Protein AF-A0A1B6NVC2-F1 (afdb_monomer_lite)

Foldseek 3Di:
DCPPDDDDPQNQLQVQLVVQLVVQVCCCPVVVDPGDSNVSSVCSNCVVVVVVVPPPDDDPCQCVVDPVSVVVVVVVVVVD

Structure (mmCIF, N/CA/C/O backbone):
data_AF-A0A1B6NVC2-F1
#
_entry.id   AF-A0A1B6NVC2-F1
#
loop_
_atom_site.group_PDB
_atom_site.id
_atom_site.type_symbol
_atom_site.label_atom_id
_atom_site.label_alt_id
_atom_site.label_comp_id
_atom_site.label_asym_id
_atom_site.label_entity_id
_atom_site.label_seq_id
_atom_site.pdbx_PDB_ins_code
_atom_site.Cartn_x
_atom_site.Cartn_y
_atom_site.Cartn_z
_atom_site.occupancy
_atom_site.B_iso_or_equiv
_atom_site.auth_seq_id
_atom_site.auth_comp_id
_atom_site.auth_asym_id
_atom_site.auth_atom_id
_atom_site.pdbx_PDB_model_num
ATOM 1 N N . MET A 1 1 ? 14.489 9.918 4.889 1.00 44.19 1 MET A N 1
ATOM 2 C CA . MET A 1 1 ? 14.272 9.706 3.445 1.00 44.19 1 MET A CA 1
ATOM 3 C C . MET A 1 1 ? 15.618 9.436 2.806 1.00 44.19 1 MET A C 1
ATOM 5 O O . MET A 1 1 ? 16.412 10.353 2.631 1.00 44.19 1 MET A O 1
ATOM 9 N N . ALA A 1 2 ? 15.930 8.160 2.605 1.00 48.12 2 ALA A N 1
ATOM 10 C CA . ALA A 1 2 ? 17.186 7.720 2.017 1.00 48.12 2 ALA A CA 1
ATOM 11 C C . ALA A 1 2 ? 17.056 7.760 0.488 1.00 48.12 2 ALA A C 1
ATOM 13 O O . ALA A 1 2 ? 16.848 6.740 -0.147 1.00 48.12 2 ALA A O 1
ATOM 14 N N . GLN A 1 3 ? 17.166 8.952 -0.101 1.00 52.50 3 GLN A N 1
ATOM 15 C CA . GLN A 1 3 ? 17.024 9.175 -1.551 1.00 52.50 3 GLN A CA 1
ATOM 16 C C . GLN A 1 3 ? 18.099 8.449 -2.406 1.00 52.50 3 GLN A C 1
ATOM 18 O O . GLN A 1 3 ? 18.055 8.521 -3.628 1.00 52.50 3 GLN A O 1
ATOM 23 N N . PHE A 1 4 ? 19.090 7.791 -1.789 1.00 52.47 4 PHE A N 1
ATOM 24 C CA . PHE A 1 4 ? 20.274 7.228 -2.460 1.00 52.47 4 PHE A CA 1
ATOM 25 C C . PHE A 1 4 ? 20.534 5.743 -2.144 1.00 52.47 4 PHE A C 1
ATOM 27 O O . PHE A 1 4 ? 21.646 5.261 -2.350 1.00 52.47 4 PHE A O 1
ATOM 34 N N . GLN A 1 5 ? 19.554 5.021 -1.598 1.00 62.03 5 GLN A N 1
ATOM 35 C CA . GLN A 1 5 ? 19.635 3.563 -1.456 1.00 62.03 5 GLN A CA 1
ATOM 36 C C . GLN A 1 5 ? 18.933 2.909 -2.648 1.00 62.03 5 GLN A C 1
ATOM 38 O O . GLN A 1 5 ? 17.927 3.429 -3.123 1.00 62.03 5 GLN A O 1
ATOM 43 N N . GLU A 1 6 ? 19.466 1.785 -3.123 1.00 65.50 6 GLU A N 1
ATOM 44 C CA . GLU A 1 6 ? 18.760 0.937 -4.084 1.00 65.50 6 GLU A CA 1
ATOM 45 C C . GLU A 1 6 ? 17.468 0.447 -3.413 1.00 65.50 6 GLU A C 1
ATOM 47 O O . GLU A 1 6 ? 17.506 -0.185 -2.354 1.00 65.50 6 GLU A O 1
ATOM 52 N N . GLU A 1 7 ? 16.320 0.838 -3.962 1.00 73.00 7 GLU A N 1
ATOM 53 C CA . GLU A 1 7 ? 15.022 0.473 -3.409 1.00 73.00 7 GLU A CA 1
ATOM 54 C C . GLU A 1 7 ? 14.751 -1.000 -3.700 1.00 73.00 7 GLU A C 1
ATOM 56 O O . GLU A 1 7 ? 14.695 -1.436 -4.849 1.00 73.00 7 GLU A O 1
ATOM 61 N N . MET A 1 8 ? 14.593 -1.791 -2.643 1.00 84.25 8 MET A N 1
ATOM 62 C CA . MET A 1 8 ? 14.137 -3.164 -2.794 1.00 84.25 8 MET A CA 1
ATOM 63 C C . MET A 1 8 ? 12.628 -3.171 -3.023 1.00 84.25 8 MET A C 1
ATOM 65 O O . MET A 1 8 ? 11.890 -2.570 -2.242 1.00 84.25 8 MET A O 1
ATOM 69 N N . LEU A 1 9 ? 12.169 -3.952 -4.006 1.00 83.62 9 LEU A N 1
ATOM 70 C CA . LEU A 1 9 ? 10.746 -4.150 -4.312 1.00 83.62 9 LEU A CA 1
ATOM 71 C C . LEU A 1 9 ? 9.917 -4.483 -3.057 1.00 83.62 9 LEU A C 1
ATOM 73 O O . LEU A 1 9 ? 8.839 -3.945 -2.842 1.00 83.62 9 LEU A O 1
ATOM 77 N N . SER A 1 10 ? 10.450 -5.324 -2.166 1.00 86.94 10 SER A N 1
ATOM 78 C CA . SER A 1 10 ? 9.786 -5.668 -0.903 1.00 86.94 10 SER A CA 1
ATOM 79 C C . SER A 1 10 ? 9.585 -4.475 0.034 1.00 86.94 10 SER A C 1
ATOM 81 O O . SER A 1 10 ? 8.588 -4.429 0.751 1.00 86.94 10 SER A O 1
ATOM 83 N N . THR A 1 11 ? 10.535 -3.536 0.059 1.00 89.94 11 THR A N 1
ATOM 84 C CA . THR A 1 11 ? 10.471 -2.338 0.906 1.00 89.94 11 THR A CA 1
ATOM 85 C C . THR A 1 11 ? 9.427 -1.375 0.367 1.00 89.94 11 THR A C 1
ATOM 87 O O . THR A 1 11 ? 8.569 -0.945 1.131 1.00 89.94 11 THR A O 1
ATOM 90 N N . HIS A 1 12 ? 9.430 -1.126 -0.944 1.00 90.19 12 HIS A N 1
ATOM 91 C CA . HIS A 1 12 ? 8.400 -0.324 -1.604 1.00 90.19 12 HIS A CA 1
ATOM 92 C C . HIS A 1 12 ? 6.996 -0.895 -1.375 1.00 90.19 12 HIS A C 1
ATOM 94 O O . HIS A 1 12 ? 6.106 -0.189 -0.906 1.00 90.19 12 HIS A O 1
ATOM 100 N N . ILE A 1 13 ? 6.803 -2.200 -1.609 1.00 91.81 13 ILE A N 1
ATOM 101 C CA . ILE A 1 13 ? 5.511 -2.870 -1.390 1.00 91.81 13 ILE A CA 1
ATOM 102 C C . ILE A 1 13 ? 5.066 -2.738 0.074 1.00 91.81 13 ILE A C 1
ATOM 104 O O . ILE A 1 13 ? 3.888 -2.486 0.346 1.00 91.81 13 ILE A O 1
ATOM 108 N N . TYR A 1 14 ? 5.991 -2.883 1.028 1.00 93.88 14 TYR A N 1
ATOM 109 C CA . TYR A 1 14 ? 5.697 -2.694 2.447 1.00 93.88 14 TYR A CA 1
ATOM 110 C C . TYR A 1 14 ? 5.274 -1.251 2.759 1.00 93.88 14 TYR A C 1
ATOM 112 O O . TYR A 1 14 ? 4.242 -1.043 3.401 1.00 93.88 14 TYR A O 1
ATOM 120 N N . GLU A 1 15 ? 6.029 -0.255 2.293 1.00 95.06 15 GLU A N 1
ATOM 121 C CA . GLU A 1 15 ? 5.728 1.162 2.519 1.00 95.06 15 GLU A CA 1
ATOM 122 C C . GLU A 1 15 ? 4.392 1.562 1.876 1.00 95.06 15 GLU A C 1
ATOM 124 O O . GLU A 1 15 ? 3.557 2.190 2.533 1.00 95.06 15 GLU A O 1
ATOM 129 N N . ALA A 1 16 ? 4.134 1.115 0.644 1.00 95.44 16 ALA A N 1
ATOM 130 C CA . ALA A 1 16 ? 2.868 1.315 -0.053 1.00 95.44 16 ALA A CA 1
ATOM 131 C C . ALA A 1 16 ? 1.693 0.680 0.708 1.00 95.44 16 ALA A C 1
ATOM 133 O O . ALA A 1 16 ? 0.672 1.335 0.920 1.00 95.44 16 ALA A O 1
ATOM 134 N N . SER A 1 17 ? 1.843 -0.562 1.187 1.00 97.56 17 SER A N 1
ATOM 135 C CA . SER A 1 17 ? 0.835 -1.243 2.012 1.00 97.56 17 SER A CA 1
ATOM 136 C C . SER A 1 17 ? 0.555 -0.503 3.317 1.00 97.56 17 SER A C 1
ATOM 138 O O . SER A 1 17 ? -0.602 -0.386 3.727 1.00 97.56 17 SER A O 1
ATOM 140 N N . PHE A 1 18 ? 1.598 -0.005 3.980 1.00 97.81 18 PHE A N 1
ATOM 141 C CA . PHE A 1 18 ? 1.473 0.730 5.233 1.00 97.81 18 PHE A CA 1
ATOM 142 C C . PHE A 1 18 ? 0.718 2.051 5.035 1.00 97.81 18 PHE A C 1
ATOM 144 O O . PHE A 1 18 ? -0.234 2.340 5.762 1.00 97.81 18 PHE A O 1
ATOM 151 N N . VAL A 1 19 ? 1.079 2.822 4.004 1.00 98.25 19 VAL A N 1
ATOM 152 C CA . VAL A 1 19 ? 0.378 4.063 3.639 1.00 98.25 19 VAL A CA 1
ATOM 153 C C . VAL A 1 19 ? -1.075 3.783 3.259 1.00 98.25 19 VAL A C 1
ATOM 155 O O . VAL A 1 19 ? -1.973 4.480 3.730 1.00 98.25 19 VAL A O 1
ATOM 158 N N . ALA A 1 20 ? -1.329 2.746 2.461 1.00 98.25 20 ALA A N 1
ATOM 159 C CA . ALA A 1 20 ? -2.670 2.374 2.025 1.00 98.25 20 ALA A CA 1
ATOM 160 C C . ALA A 1 20 ? -3.581 2.010 3.212 1.00 98.25 20 ALA A C 1
ATOM 162 O O . ALA A 1 20 ? -4.721 2.472 3.273 1.00 98.25 20 ALA A O 1
ATOM 163 N N . HIS A 1 21 ? -3.066 1.260 4.193 1.00 98.56 21 HIS A N 1
ATOM 164 C CA . HIS A 1 21 ? -3.795 0.962 5.427 1.00 98.56 21 HIS A CA 1
ATOM 165 C C . HIS A 1 21 ? -4.150 2.238 6.203 1.00 98.56 21 HIS A C 1
ATOM 167 O O . HIS A 1 21 ? -5.305 2.426 6.579 1.00 98.56 21 HIS A O 1
ATOM 173 N N . MET A 1 22 ? -3.184 3.144 6.404 1.00 98.50 22 MET A N 1
ATOM 174 C CA . MET A 1 22 ? -3.420 4.401 7.127 1.00 98.50 22 MET A CA 1
ATOM 175 C C . MET A 1 22 ? -4.459 5.283 6.429 1.00 98.50 22 MET A C 1
ATOM 177 O O . MET A 1 22 ? -5.326 5.848 7.091 1.00 98.50 22 MET A O 1
ATOM 181 N N . LEU A 1 23 ? -4.411 5.375 5.098 1.00 98.44 23 LEU A N 1
ATOM 182 C CA . LEU A 1 23 ? -5.418 6.104 4.325 1.00 98.44 23 LEU A CA 1
ATOM 183 C C . LEU A 1 23 ? -6.802 5.454 4.438 1.00 98.44 23 LEU A C 1
ATOM 185 O O . LEU A 1 23 ? -7.790 6.167 4.591 1.00 98.44 23 LEU A O 1
ATOM 189 N N . GLY A 1 24 ? -6.874 4.119 4.421 1.00 98.31 24 GLY A N 1
ATOM 190 C CA . GLY A 1 24 ? -8.114 3.381 4.668 1.00 98.31 24 GLY A CA 1
ATOM 191 C C . GLY A 1 24 ? -8.689 3.654 6.059 1.00 98.31 24 GLY A C 1
ATOM 192 O O . GLY A 1 24 ? -9.884 3.910 6.184 1.00 98.31 24 GLY A O 1
ATOM 193 N N . ALA A 1 25 ? -7.843 3.662 7.093 1.00 98.44 25 ALA A N 1
ATOM 194 C CA . ALA A 1 25 ? -8.250 3.973 8.463 1.00 98.44 25 ALA A CA 1
ATOM 195 C C . ALA A 1 25 ? -8.761 5.416 8.587 1.00 98.44 25 ALA A C 1
ATOM 197 O O . ALA A 1 25 ? -9.812 5.643 9.172 1.00 98.44 25 ALA A O 1
ATOM 198 N N . ILE A 1 26 ? -8.086 6.387 7.961 1.00 98.62 26 ILE A N 1
ATOM 199 C CA . ILE A 1 26 ? -8.551 7.782 7.914 1.00 98.62 26 ILE A CA 1
ATOM 200 C C . ILE A 1 26 ? -9.910 7.885 7.206 1.00 98.62 26 ILE A C 1
ATOM 202 O O . ILE A 1 26 ? -10.793 8.593 7.686 1.00 98.62 26 ILE A O 1
ATOM 206 N N . ALA A 1 27 ? -10.098 7.188 6.083 1.00 98.38 27 ALA A N 1
ATOM 207 C CA . ALA A 1 27 ? -11.371 7.186 5.365 1.00 98.38 27 ALA A CA 1
ATOM 208 C C . ALA A 1 27 ? -12.518 6.648 6.239 1.00 98.38 27 ALA A C 1
ATOM 210 O O . ALA A 1 27 ? -13.572 7.277 6.321 1.00 98.38 27 ALA A O 1
ATOM 211 N N . CYS A 1 28 ? -12.282 5.544 6.950 1.00 97.94 28 CYS A N 1
ATOM 212 C CA . CYS A 1 28 ? -13.240 4.964 7.888 1.00 97.94 28 CYS A CA 1
ATOM 213 C C . CYS A 1 28 ? -13.510 5.897 9.086 1.00 97.94 28 CYS A C 1
ATOM 215 O O . CYS A 1 28 ? -14.648 6.299 9.314 1.00 97.94 28 CYS A O 1
ATOM 217 N N . ASP A 1 29 ? -12.473 6.307 9.818 1.00 98.12 29 ASP A N 1
ATOM 218 C CA . ASP A 1 29 ? -12.621 6.956 11.128 1.00 98.12 29 ASP A CA 1
ATOM 219 C C . ASP A 1 29 ? -12.936 8.457 11.046 1.00 98.12 29 ASP A C 1
ATOM 221 O O . ASP A 1 29 ? -13.627 9.002 11.907 1.00 98.12 29 ASP A O 1
ATOM 225 N N . VAL A 1 30 ? -12.412 9.153 10.031 1.00 98.38 30 VAL A 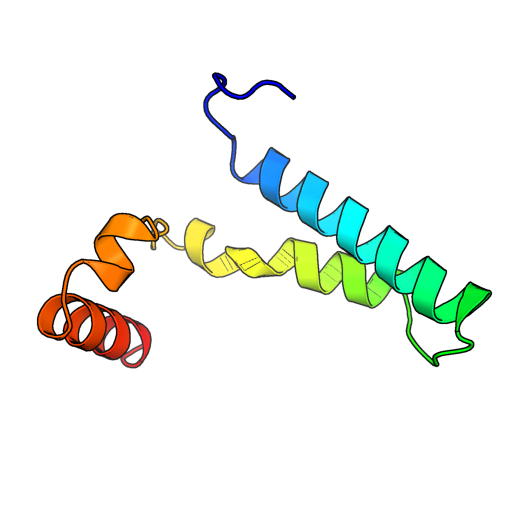N 1
ATOM 226 C CA . VAL A 1 30 ? -12.565 10.613 9.885 1.00 98.38 30 VAL A CA 1
ATOM 227 C C . VAL A 1 30 ? -13.701 10.949 8.930 1.00 98.38 30 VAL A C 1
ATOM 229 O O . VAL A 1 30 ? -14.477 11.871 9.189 1.00 98.38 30 VAL A O 1
ATOM 232 N N . PHE A 1 31 ? -13.803 10.210 7.826 1.00 98.31 31 PHE A N 1
ATOM 233 C CA . PHE A 1 31 ? -14.768 10.496 6.766 1.00 98.31 31 PHE A CA 1
ATOM 234 C C . PHE A 1 31 ? -16.014 9.602 6.815 1.00 98.31 31 PHE A C 1
ATOM 236 O O . PHE A 1 31 ? -16.969 9.889 6.100 1.00 98.31 31 PHE A O 1
ATOM 243 N N . ASN A 1 32 ? -16.068 8.614 7.721 1.00 97.88 32 ASN A N 1
ATOM 244 C CA . ASN A 1 32 ? -17.179 7.661 7.857 1.00 97.88 32 ASN A CA 1
ATOM 245 C C . ASN A 1 32 ? -17.467 6.883 6.558 1.00 97.88 32 ASN A C 1
ATOM 247 O O . ASN A 1 32 ? -18.617 6.552 6.270 1.00 97.88 32 ASN A O 1
ATOM 251 N N . GLU A 1 33 ? -16.428 6.613 5.766 1.00 97.88 33 GLU A N 1
ATOM 252 C CA . GLU A 1 33 ? -16.527 5.792 4.559 1.00 97.88 33 GLU A CA 1
ATOM 253 C C . GLU A 1 33 ? -16.608 4.301 4.921 1.00 97.88 33 GLU A C 1
ATOM 255 O O . GLU A 1 33 ? -15.889 3.823 5.800 1.00 97.88 33 GLU A O 1
ATOM 260 N N . ASP A 1 34 ? -17.439 3.538 4.205 1.00 97.56 34 ASP A N 1
ATOM 261 C CA . ASP A 1 34 ? -17.553 2.080 4.370 1.00 97.56 34 ASP A CA 1
ATOM 262 C C . ASP A 1 34 ? -16.415 1.360 3.627 1.00 97.56 34 ASP A C 1
ATOM 264 O O . ASP A 1 34 ? -16.575 0.798 2.539 1.00 97.56 34 ASP A O 1
ATOM 268 N N . ILE A 1 35 ? -15.210 1.460 4.186 1.00 95.75 35 ILE A N 1
ATOM 269 C CA . ILE A 1 35 ? -13.983 0.884 3.636 1.00 95.75 35 ILE A CA 1
ATOM 270 C C . ILE A 1 35 ? -13.317 0.025 4.707 1.00 95.75 35 ILE A C 1
ATOM 272 O O . ILE A 1 35 ? -13.163 0.441 5.848 1.00 95.75 35 ILE A O 1
ATOM 276 N N . ASN A 1 36 ? -12.850 -1.164 4.319 1.00 97.94 36 ASN A N 1
ATOM 277 C CA . ASN A 1 36 ? -12.011 -2.008 5.167 1.00 97.94 36 ASN A CA 1
ATOM 278 C C . ASN A 1 36 ? -10.515 -1.678 4.935 1.00 97.94 36 ASN A C 1
ATOM 280 O O . ASN A 1 36 ? -9.997 -2.018 3.862 1.00 97.94 36 ASN A O 1
ATOM 284 N N . PRO A 1 37 ? -9.799 -1.082 5.912 1.00 98.19 37 PRO A N 1
ATOM 285 C CA . PRO A 1 37 ? -8.385 -0.721 5.768 1.00 98.19 37 PRO A CA 1
ATOM 286 C C . PRO A 1 37 ? -7.457 -1.918 5.516 1.00 98.19 37 PRO A C 1
ATOM 288 O O . PRO A 1 37 ? -6.483 -1.798 4.773 1.00 98.19 37 PRO A O 1
ATOM 291 N N . ASP A 1 38 ? -7.767 -3.094 6.069 1.00 98.25 38 ASP A N 1
ATOM 292 C CA . ASP A 1 38 ? -6.986 -4.322 5.858 1.00 98.25 38 ASP A CA 1
ATOM 293 C C . ASP A 1 38 ? -7.080 -4.789 4.407 1.00 98.25 38 ASP A C 1
ATOM 295 O O . ASP A 1 38 ? 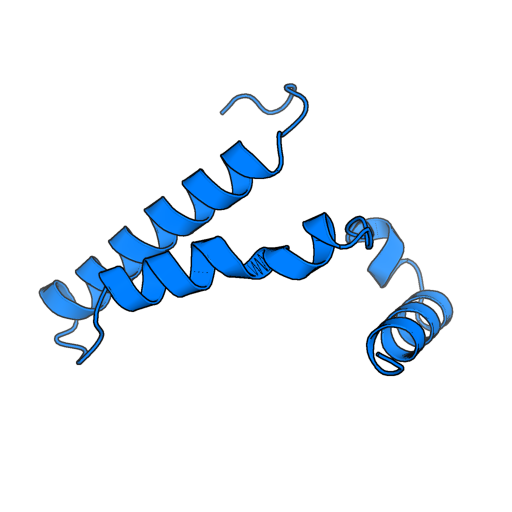-6.094 -5.216 3.804 1.00 98.25 38 ASP A O 1
ATOM 299 N N . ARG A 1 39 ? -8.268 -4.661 3.805 1.00 97.75 39 ARG A N 1
ATOM 300 C CA . ARG A 1 39 ? -8.470 -4.989 2.391 1.00 97.75 39 ARG A CA 1
ATOM 301 C C . ARG A 1 39 ? -7.693 -4.035 1.486 1.00 97.75 39 ARG A C 1
ATOM 303 O O . ARG A 1 39 ? -7.130 -4.478 0.488 1.00 97.75 39 ARG A O 1
ATOM 310 N N . VAL A 1 40 ? -7.654 -2.748 1.828 1.00 97.81 40 VAL A N 1
ATOM 311 C CA . VAL A 1 40 ? -6.884 -1.734 1.090 1.00 97.81 40 VAL A CA 1
ATOM 312 C C . VAL A 1 40 ? -5.382 -2.030 1.173 1.00 97.81 40 VAL A C 1
ATOM 314 O O . VAL A 1 40 ? -4.705 -2.036 0.146 1.00 97.81 40 VAL A O 1
ATOM 317 N N . ALA A 1 41 ? -4.881 -2.375 2.362 1.00 97.94 41 ALA A N 1
ATOM 318 C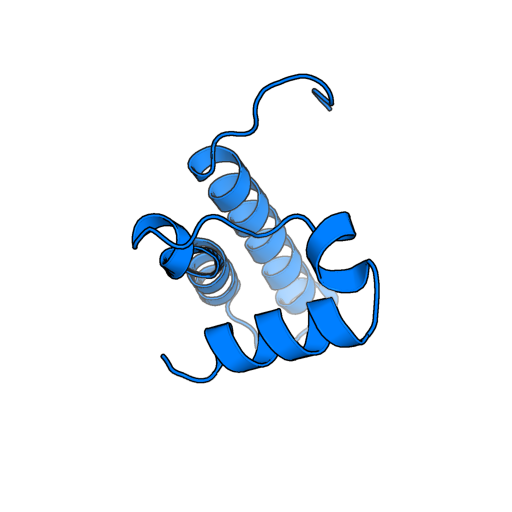 CA . ALA A 1 41 ? -3.497 -2.801 2.565 1.00 97.94 41 ALA A CA 1
ATOM 319 C C . ALA A 1 41 ? -3.153 -4.047 1.734 1.00 97.94 41 ALA A C 1
ATOM 321 O O . ALA A 1 41 ? -2.163 -4.062 1.008 1.00 97.94 41 ALA A O 1
ATOM 322 N N . ALA A 1 42 ? -4.014 -5.069 1.757 1.00 96.88 42 ALA A N 1
ATOM 323 C CA . ALA A 1 42 ? -3.818 -6.285 0.974 1.00 96.88 42 ALA A CA 1
ATOM 324 C C . ALA A 1 42 ? -3.764 -6.008 -0.537 1.00 96.88 42 ALA A C 1
ATOM 326 O O . ALA A 1 42 ? -2.921 -6.569 -1.233 1.00 96.88 42 ALA A O 1
ATOM 327 N N . MET A 1 43 ? -4.614 -5.116 -1.056 1.00 95.31 43 MET A N 1
ATOM 328 C CA . MET A 1 43 ? -4.547 -4.709 -2.465 1.00 95.31 43 MET A CA 1
ATOM 329 C C . MET A 1 43 ? -3.211 -4.042 -2.806 1.00 95.31 43 MET A C 1
ATOM 331 O O . MET A 1 43 ? -2.648 -4.324 -3.861 1.00 95.31 43 MET A O 1
ATOM 335 N N . ALA A 1 44 ? -2.683 -3.208 -1.909 1.00 95.19 44 ALA A N 1
ATOM 336 C CA . ALA A 1 44 ? -1.370 -2.598 -2.073 1.00 95.19 44 ALA A CA 1
ATOM 337 C C . ALA A 1 44 ? -0.228 -3.628 -1.985 1.00 95.19 44 ALA A C 1
ATOM 339 O O . ALA A 1 44 ? 0.734 -3.513 -2.729 1.00 95.19 44 ALA A O 1
ATOM 340 N N . ILE A 1 45 ? -0.337 -4.694 -1.188 1.00 93.75 45 ILE A N 1
ATOM 341 C CA . ILE A 1 45 ? 0.676 -5.770 -1.190 1.00 93.75 45 ILE A CA 1
ATOM 342 C C . ILE A 1 45 ? 0.803 -6.417 -2.579 1.00 93.75 45 ILE A C 1
ATOM 344 O O . ILE A 1 45 ? 1.905 -6.708 -3.037 1.00 93.75 45 ILE A O 1
ATOM 348 N N . PHE A 1 46 ? -0.320 -6.627 -3.270 1.00 91.00 46 PHE A N 1
ATOM 349 C CA . PHE A 1 46 ? -0.340 -7.315 -4.564 1.00 91.00 46 PHE A CA 1
ATOM 350 C C . PHE A 1 46 ? -0.219 -6.392 -5.783 1.00 91.00 46 PHE A C 1
ATOM 352 O O . PHE A 1 46 ? -0.202 -6.896 -6.907 1.00 91.00 46 PHE A O 1
ATOM 359 N N . HIS A 1 47 ? -0.124 -5.070 -5.600 1.00 89.69 47 HIS A N 1
ATOM 360 C CA . HIS A 1 47 ? -0.189 -4.114 -6.713 1.00 89.69 47 HIS A CA 1
ATOM 361 C C . HIS A 1 47 ? 0.963 -4.253 -7.724 1.00 89.69 47 HIS A C 1
ATOM 363 O O . HIS A 1 47 ? 0.770 -3.979 -8.905 1.00 89.69 47 HIS A O 1
ATOM 369 N N . GLU A 1 48 ? 2.111 -4.763 -7.278 1.00 82.69 48 GLU A N 1
ATOM 370 C CA . GLU A 1 48 ? 3.298 -5.032 -8.102 1.00 82.69 48 GLU A CA 1
ATOM 371 C C . GLU A 1 48 ? 3.596 -6.529 -8.250 1.00 82.69 48 GLU A C 1
ATOM 373 O O . GLU A 1 48 ? 4.697 -6.939 -8.619 1.00 82.69 48 GLU A O 1
ATOM 378 N N . GLY A 1 49 ? 2.599 -7.391 -8.019 1.00 76.06 49 GLY A N 1
ATOM 379 C CA . GLY A 1 49 ? 2.759 -8.838 -8.190 1.00 76.06 49 GLY A CA 1
ATOM 380 C C . GLY A 1 49 ? 3.221 -9.244 -9.599 1.00 76.06 49 GLY A C 1
ATOM 381 O O . GLY A 1 49 ? 3.875 -10.274 -9.757 1.00 76.06 49 GLY A O 1
ATOM 382 N N . SER A 1 50 ? 2.944 -8.426 -10.622 1.00 69.81 50 SER A N 1
ATOM 383 C CA . SER A 1 50 ? 3.416 -8.640 -11.996 1.00 69.81 50 SER A CA 1
ATOM 384 C C . SER A 1 50 ? 4.929 -8.481 -12.168 1.00 69.81 50 SER A C 1
ATOM 386 O O . SER A 1 50 ? 5.497 -9.078 -13.081 1.00 69.81 50 SER A O 1
ATOM 388 N N . GLU A 1 51 ? 5.598 -7.716 -11.305 1.00 71.69 51 GLU A N 1
ATOM 389 C CA . GLU A 1 51 ? 7.047 -7.496 -11.402 1.00 71.69 51 GLU A CA 1
ATOM 390 C C . GLU A 1 51 ? 7.836 -8.721 -10.944 1.00 71.69 51 GLU A C 1
ATOM 392 O O . GLU A 1 51 ? 8.861 -9.070 -11.529 1.00 71.69 51 GLU A O 1
ATOM 397 N N . ILE A 1 52 ? 7.278 -9.469 -9.988 1.00 65.12 52 ILE A N 1
ATOM 398 C CA . ILE A 1 52 ? 7.793 -10.780 -9.573 1.00 65.12 52 ILE A CA 1
ATOM 399 C C . ILE A 1 52 ? 7.762 -11.777 -10.746 1.00 65.12 52 ILE A C 1
ATOM 401 O O . ILE A 1 52 ? 8.629 -12.644 -10.843 1.00 65.12 52 ILE A O 1
ATOM 405 N N . ALA A 1 53 ? 6.800 -11.645 -11.667 1.00 59.94 53 ALA A N 1
ATOM 406 C CA . ALA A 1 53 ? 6.660 -12.511 -12.841 1.00 59.94 53 ALA A CA 1
ATOM 407 C C . ALA A 1 53 ? 7.623 -12.165 -14.000 1.00 59.94 53 ALA A C 1
ATOM 409 O O . ALA A 1 53 ? 7.531 -12.766 -15.070 1.00 59.94 53 ALA A O 1
ATOM 410 N N . GLY A 1 54 ? 8.564 -11.233 -13.796 1.00 55.50 54 GLY A N 1
ATOM 411 C CA . GLY A 1 54 ? 9.647 -10.938 -14.739 1.00 55.50 54 GLY A CA 1
ATOM 412 C C . GLY A 1 54 ? 9.427 -9.713 -15.629 1.00 55.50 54 GLY A C 1
ATOM 413 O O . GLY A 1 54 ? 10.276 -9.428 -16.473 1.00 55.50 54 GLY A O 1
ATOM 414 N N . MET A 1 55 ? 8.336 -8.964 -15.442 1.00 62.25 55 MET A N 1
ATOM 415 C CA . MET A 1 55 ? 8.145 -7.669 -16.096 1.00 62.25 55 MET A CA 1
ATOM 416 C C . MET A 1 55 ? 8.654 -6.559 -15.174 1.00 62.25 55 MET A C 1
ATOM 418 O O . MET A 1 55 ? 7.888 -6.011 -14.390 1.00 62.25 55 MET A O 1
ATOM 422 N N . SER A 1 56 ? 9.950 -6.248 -15.255 1.00 62.28 56 SER A N 1
ATOM 423 C CA . SER A 1 56 ? 10.536 -5.096 -14.552 1.00 62.28 56 SER A CA 1
ATOM 424 C C . SER A 1 56 ? 9.763 -3.821 -14.891 1.00 62.28 56 SER A C 1
ATOM 426 O O . SER A 1 56 ? 9.419 -3.615 -16.064 1.00 62.28 56 SER A O 1
ATOM 428 N N . ASP A 1 57 ? 9.520 -2.947 -13.907 1.00 69.19 57 ASP A N 1
ATOM 429 C CA . ASP A 1 57 ? 8.866 -1.681 -14.215 1.00 69.19 57 ASP A CA 1
ATOM 430 C C . ASP A 1 57 ? 9.693 -0.873 -15.216 1.00 69.19 57 ASP A C 1
ATOM 432 O O . ASP A 1 57 ? 10.922 -0.784 -15.138 1.00 69.19 57 ASP A O 1
ATOM 436 N N . ILE A 1 58 ? 9.003 -0.279 -16.186 1.00 77.38 58 ILE A N 1
ATOM 437 C CA . ILE A 1 58 ? 9.640 0.651 -17.114 1.00 77.38 58 ILE A CA 1
ATOM 438 C C . ILE A 1 58 ? 9.613 2.019 -16.427 1.00 77.38 58 ILE A C 1
ATOM 440 O O . ILE A 1 58 ? 8.521 2.498 -16.109 1.00 77.38 58 ILE A O 1
ATOM 444 N N . PRO A 1 59 ? 10.752 2.695 -16.219 1.00 76.62 59 PRO A N 1
ATOM 445 C CA . PRO A 1 59 ? 10.767 3.983 -15.539 1.00 76.62 59 PRO A CA 1
ATOM 446 C C . PRO A 1 59 ? 9.853 4.998 -16.233 1.00 76.62 59 PRO A C 1
ATOM 448 O O . PRO A 1 59 ? 9.828 5.083 -17.464 1.00 76.62 59 PRO A O 1
ATOM 451 N N . SER A 1 60 ? 9.135 5.816 -15.460 1.00 77.81 60 SER A N 1
ATOM 452 C CA . SER A 1 60 ? 8.231 6.850 -15.994 1.00 77.81 60 SER A CA 1
ATOM 453 C C . SER A 1 60 ? 8.862 7.756 -17.067 1.00 77.81 60 SER A C 1
ATOM 455 O O . SER A 1 60 ? 8.195 7.997 -18.074 1.00 77.81 60 SER A O 1
ATOM 457 N N . PRO A 1 61 ? 10.133 8.201 -16.953 1.00 80.12 61 PRO A N 1
ATOM 458 C CA . PRO A 1 61 ? 10.774 8.979 -18.016 1.00 80.12 61 PRO A CA 1
ATOM 459 C C . PRO A 1 61 ? 10.864 8.239 -19.357 1.00 80.12 61 PRO A C 1
ATOM 461 O O . PRO A 1 61 ? 10.772 8.868 -20.402 1.00 80.12 61 PRO A O 1
ATOM 464 N N . VAL A 1 62 ? 11.007 6.909 -19.334 1.00 80.25 62 VAL A N 1
ATOM 465 C CA . VAL A 1 62 ? 11.041 6.065 -20.538 1.00 80.25 62 VAL A CA 1
ATOM 466 C C . VAL A 1 62 ? 9.624 5.815 -21.054 1.00 80.25 62 VAL A C 1
ATOM 468 O O . VAL A 1 62 ? 9.386 5.917 -22.253 1.00 80.25 62 VAL A O 1
ATOM 471 N N . LYS A 1 63 ? 8.655 5.560 -20.159 1.0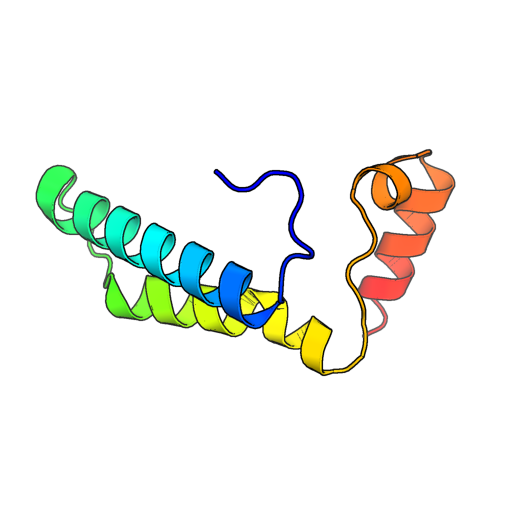0 76.75 63 LYS A N 1
ATOM 472 C CA . LYS A 1 63 ? 7.243 5.339 -20.530 1.00 76.75 63 LYS A CA 1
ATOM 473 C C . LYS A 1 63 ? 6.638 6.507 -21.313 1.00 76.75 63 LYS A C 1
ATOM 475 O O . LYS A 1 63 ? 5.791 6.279 -22.176 1.00 76.75 63 LYS A O 1
ATOM 480 N N . TYR A 1 64 ? 7.058 7.732 -21.001 1.00 83.00 64 TYR A N 1
ATOM 481 C CA . TYR A 1 64 ? 6.471 8.970 -21.523 1.00 83.00 64 TYR A CA 1
ATOM 482 C C . TYR A 1 64 ? 7.467 9.848 -22.289 1.00 83.00 64 TYR A C 1
ATOM 484 O O . TYR A 1 64 ? 7.240 11.047 -22.427 1.00 83.00 64 TYR A O 1
ATOM 492 N N . HIS A 1 65 ? 8.566 9.264 -22.773 1.00 88.88 65 HIS A N 1
ATOM 493 C CA . HIS A 1 65 ? 9.585 9.990 -23.530 1.00 88.88 65 HIS A CA 1
ATOM 494 C C . HIS A 1 65 ? 9.013 10.631 -24.808 1.00 88.88 65 HIS A C 1
ATOM 496 O O . HIS A 1 65 ? 9.285 11.795 -25.100 1.00 88.88 65 HIS A O 1
ATOM 502 N N . ASP A 1 66 ? 8.186 9.887 -25.546 1.00 92.50 66 ASP A N 1
ATOM 503 C CA . ASP A 1 66 ? 7.517 10.344 -26.760 1.00 92.50 66 ASP A CA 1
ATOM 504 C C . ASP A 1 66 ? 6.242 9.514 -27.041 1.00 92.50 66 ASP A C 1
ATOM 506 O O . ASP A 1 66 ? 6.081 8.414 -26.494 1.00 92.50 66 ASP A O 1
ATOM 510 N N . PRO A 1 67 ? 5.321 10.018 -27.889 1.00 90.50 67 PRO A N 1
ATOM 511 C CA . PRO A 1 67 ? 4.046 9.352 -28.154 1.00 90.50 67 PRO A CA 1
ATOM 512 C C . PRO A 1 67 ? 4.165 7.944 -28.757 1.00 90.50 67 PRO A C 1
ATOM 514 O O . PRO A 1 67 ? 3.296 7.107 -28.502 1.00 90.50 67 PRO A O 1
ATOM 517 N N . GLU A 1 68 ? 5.207 7.671 -29.549 1.00 92.44 68 GLU A N 1
ATOM 518 C CA . GLU A 1 68 ? 5.419 6.372 -30.198 1.00 92.44 68 GLU A CA 1
ATOM 519 C C . GLU A 1 68 ? 5.858 5.328 -29.166 1.00 92.44 68 GLU A C 1
ATOM 521 O O . GLU A 1 68 ? 5.256 4.254 -29.068 1.00 92.44 68 GLU A O 1
ATOM 526 N N . THR A 1 69 ? 6.815 5.690 -28.308 1.00 86.62 69 THR A N 1
ATOM 527 C CA . THR A 1 69 ? 7.273 4.864 -27.185 1.00 86.62 69 THR A CA 1
ATOM 528 C C . THR A 1 69 ? 6.129 4.545 -26.218 1.00 86.62 69 THR A C 1
ATOM 530 O O . THR A 1 69 ? 5.936 3.385 -25.839 1.00 86.62 69 THR A O 1
ATOM 533 N N . THR A 1 70 ? 5.300 5.534 -25.862 1.00 86.50 70 THR A N 1
ATOM 534 C CA . THR A 1 70 ? 4.129 5.308 -24.999 1.00 86.50 70 THR A CA 1
ATOM 535 C C . THR A 1 70 ? 3.134 4.331 -25.630 1.00 86.50 70 THR A C 1
ATOM 537 O O . THR A 1 70 ? 2.634 3.431 -24.948 1.00 86.50 70 THR A O 1
ATOM 540 N N . ALA A 1 71 ? 2.841 4.481 -26.926 1.00 87.56 71 ALA A N 1
ATOM 541 C CA . ALA A 1 71 ? 1.919 3.600 -27.639 1.00 87.56 71 ALA A CA 1
ATOM 542 C C . ALA A 1 71 ? 2.444 2.157 -27.706 1.00 87.56 71 ALA A C 1
ATOM 544 O O . ALA A 1 71 ? 1.692 1.216 -27.440 1.00 87.56 71 ALA A O 1
ATOM 545 N N . ALA A 1 72 ? 3.738 1.979 -27.987 1.00 86.38 72 ALA A N 1
ATOM 546 C CA . ALA A 1 72 ? 4.386 0.672 -28.022 1.00 86.38 72 ALA A CA 1
ATOM 547 C C . ALA A 1 72 ? 4.329 -0.037 -26.658 1.00 86.38 72 ALA A C 1
ATOM 549 O O . ALA A 1 72 ? 3.913 -1.195 -26.581 1.00 86.38 72 ALA A O 1
ATOM 550 N N . ILE A 1 73 ? 4.661 0.670 -25.571 1.00 82.69 73 ILE A N 1
ATOM 551 C CA . ILE A 1 73 ? 4.611 0.123 -24.204 1.00 82.69 73 ILE A CA 1
ATOM 552 C C . ILE A 1 73 ? 3.179 -0.258 -23.814 1.00 82.69 73 ILE A C 1
ATOM 554 O O . ILE A 1 73 ? 2.957 -1.311 -23.215 1.00 82.69 73 ILE A O 1
ATOM 558 N N . LYS A 1 74 ? 2.189 0.571 -24.166 1.00 81.06 74 LYS A N 1
A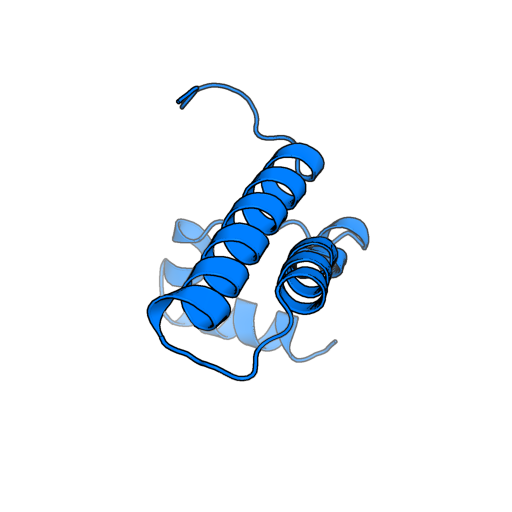TOM 559 C CA . LYS A 1 74 ? 0.779 0.290 -23.875 1.00 81.06 74 LYS A CA 1
ATOM 560 C C . LYS A 1 74 ? 0.277 -0.948 -24.620 1.00 81.06 74 LYS A C 1
ATOM 562 O O . LYS A 1 74 ? -0.413 -1.765 -24.017 1.00 81.06 74 LYS A O 1
ATOM 567 N N . ASN A 1 75 ? 0.646 -1.105 -25.892 1.00 83.88 75 ASN A N 1
ATOM 568 C CA . ASN A 1 75 ? 0.291 -2.284 -26.680 1.00 83.88 75 ASN A CA 1
ATOM 569 C C . ASN A 1 75 ? 0.907 -3.555 -26.089 1.00 83.88 75 ASN A C 1
ATOM 571 O O . ASN A 1 75 ? 0.186 -4.526 -25.887 1.00 83.88 75 ASN A O 1
ATOM 575 N N . ALA A 1 76 ? 2.197 -3.521 -25.736 1.00 76.75 76 ALA A N 1
ATOM 576 C CA . ALA A 1 76 ? 2.887 -4.656 -25.122 1.00 76.75 76 ALA A CA 1
ATOM 577 C C . ALA A 1 76 ? 2.243 -5.094 -23.791 1.00 76.75 76 ALA A C 1
ATOM 579 O O . ALA A 1 76 ? 2.129 -6.289 -23.528 1.00 76.75 76 ALA A O 1
ATOM 580 N N . ARG A 1 77 ? 1.772 -4.137 -22.976 1.00 69.25 77 ARG A N 1
ATOM 581 C CA . ARG A 1 77 ? 1.042 -4.409 -21.722 1.00 69.25 77 ARG A CA 1
ATOM 582 C C . ARG A 1 77 ? -0.369 -4.970 -21.931 1.00 69.25 77 ARG A C 1
ATOM 584 O O . ARG A 1 77 ? -0.857 -5.656 -21.047 1.00 69.25 77 ARG A O 1
ATOM 591 N N . ALA A 1 78 ? -1.031 -4.654 -23.046 1.00 66.06 78 ALA A N 1
ATOM 592 C CA . ALA A 1 78 ? -2.406 -5.083 -23.329 1.00 66.06 78 ALA A CA 1
ATOM 593 C C . ALA A 1 78 ? -2.503 -6.473 -23.986 1.00 66.06 78 ALA A C 1
ATOM 595 O O . ALA A 1 78 ? -3.583 -7.052 -24.037 1.00 66.06 78 ALA A O 1
ATOM 596 N N . SER A 1 79 ? -1.398 -6.987 -24.529 1.00 59.72 79 SER A N 1
ATOM 597 C CA . SER A 1 79 ? -1.302 -8.303 -25.178 1.00 59.72 79 SER A CA 1
ATOM 598 C C . SER A 1 79 ? -1.044 -9.477 -24.216 1.00 59.72 79 SER A C 1
ATOM 600 O O . SER A 1 79 ? -0.687 -10.565 -24.668 1.00 59.72 79 SER A O 1
ATOM 602 N N . LEU A 1 80 ? -1.217 -9.253 -22.914 1.00 51.28 80 LEU A N 1
ATOM 603 C CA . LEU A 1 80 ? -1.067 -10.212 -21.815 1.00 51.28 80 LEU A CA 1
ATOM 604 C C . LEU A 1 80 ? -2.358 -10.243 -20.991 1.00 51.28 80 LEU A C 1
ATOM 606 O O . LEU A 1 80 ? -2.689 -11.340 -20.493 1.00 51.28 80 LEU A O 1
#

pLDDT: mean 84.13, std 14.95, range [44.19, 98.62]

Organism: NCBI:txid412755

Radius of gyration: 16.29 Å; chains: 1; bounding box: 38×23×41 Å

Secondary structure (DSSP, 8-state):
--TTSPPPHHHHHHHHHHHHHHHHHHHHHTT-----HHHHHHHHHHTTHHHHTT-PPPPHHHHTSSHHHHHHHHHHHHT-

Sequence (80 aa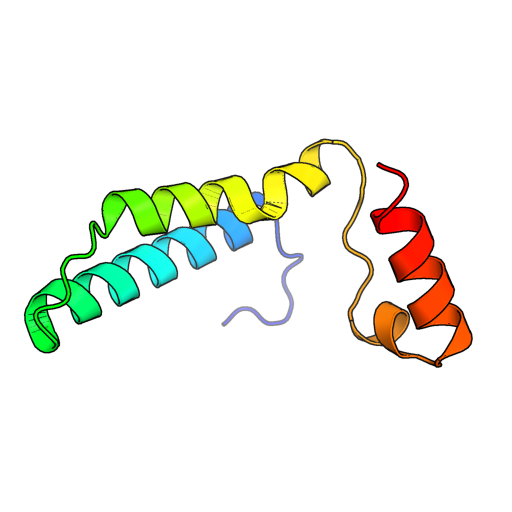):
MAQFQEEMLSTHIYEASFVAHMLGAIACDVFNEDINPDRVAAMAIFHEGSEIAGMSDIPSPVKYHDPETTAAIKNARASL